Protein AF-A0A3D1PS94-F1 (afdb_monomer)

Mean predicted aligned error: 5.35 Å

pLDDT: mean 84.87, std 12.06, range [47.25, 96.56]

Solvent-accessible surface area (backbone atoms only — not comparable to full-atom values): 3910 Å² total; per-residue (Å²): 129,80,89,51,86,40,74,66,43,78,76,42,73,53,70,46,78,53,96,90,38,84,48,74,52,70,44,71,46,68,45,89,62,79,30,29,59,48,46,48,52,50,57,72,68,38,87,95,62,87,87,80,88,81,75,79,81,126

Secondary structure (DSSP, 8-state):
---SS---EEEEEEEEEETTEEEEEEEEEPPSSHHHHHHHHHHHHSTT----------

Sequence (58 aa):
AIECGALVSIVAADTRVVNGQTLGSMLLALPEGEGAAKALDYIKNYPGITYEEVGSNG

Structure (mmCIF, N/CA/C/O backbone):
data_AF-A0A3D1PS94-F1
#
_entry.id   AF-A0A3D1PS94-F1
#
loop_
_atom_site.group_PDB
_atom_site.id
_atom_site.type_symbol
_atom_site.label_atom_id
_atom_site.label_alt_id
_atom_site.label_comp_id
_atom_site.label_asym_id
_atom_site.label_entity_id
_atom_site.label_seq_id
_atom_site.pdbx_PDB_ins_code
_atom_site.Cartn_x
_atom_site.Cartn_y
_atom_site.Cartn_z
_atom_site.occupancy
_atom_site.B_iso_or_equiv
_atom_site.auth_seq_id
_atom_site.auth_comp_id
_atom_site.auth_asym_id
_atom_site.auth_atom_id
_atom_site.pdbx_PDB_model_num
ATOM 1 N N . ALA A 1 1 ? -4.534 -8.975 1.165 1.00 52.47 1 ALA A N 1
ATOM 2 C CA . ALA A 1 1 ? -5.369 -7.819 1.544 1.00 52.47 1 ALA A CA 1
ATOM 3 C C . ALA A 1 1 ? -4.845 -7.288 2.871 1.00 52.47 1 ALA A C 1
ATOM 5 O O . ALA A 1 1 ? -4.395 -8.105 3.665 1.00 52.47 1 ALA A O 1
ATOM 6 N N . ILE A 1 2 ? -4.842 -5.972 3.105 1.00 60.41 2 ILE A N 1
ATOM 7 C CA . ILE A 1 2 ? -4.561 -5.454 4.450 1.00 60.41 2 ILE A CA 1
ATOM 8 C C . ILE A 1 2 ? -5.819 -5.723 5.285 1.00 60.41 2 ILE A C 1
ATOM 10 O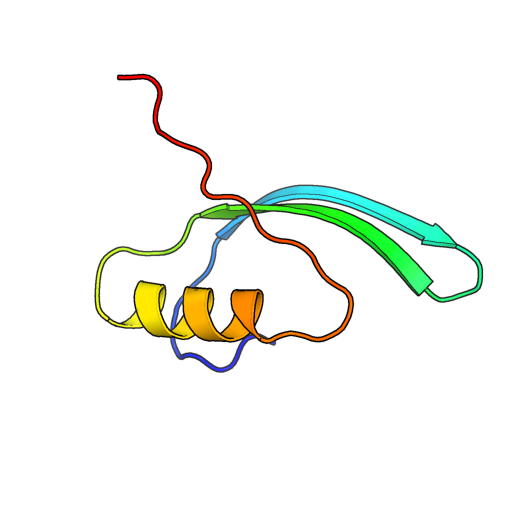 O . ILE A 1 2 ? -6.815 -5.017 5.162 1.00 60.41 2 ILE A O 1
ATOM 14 N N . GLU A 1 3 ? -5.809 -6.785 6.087 1.00 59.75 3 GLU A N 1
ATOM 15 C CA . GLU A 1 3 ? -6.916 -7.130 6.990 1.00 59.75 3 GLU A CA 1
ATOM 16 C C . GLU A 1 3 ? -6.831 -6.317 8.290 1.00 59.75 3 GLU A C 1
ATOM 18 O O . GLU A 1 3 ? -6.702 -6.851 9.385 1.00 59.75 3 GLU A O 1
ATOM 23 N N . CYS A 1 4 ? -6.875 -4.989 8.179 1.00 64.88 4 CYS A N 1
ATOM 24 C CA . CYS A 1 4 ? -6.925 -4.089 9.338 1.00 64.88 4 CYS A CA 1
ATOM 25 C C . CYS A 1 4 ? -8.330 -3.517 9.593 1.00 64.88 4 CYS A C 1
ATOM 27 O O . CYS A 1 4 ? -8.519 -2.759 10.544 1.00 64.88 4 CYS A O 1
ATOM 29 N N . GLY A 1 5 ? -9.313 -3.857 8.748 1.00 64.69 5 GLY A N 1
ATOM 30 C CA . GLY A 1 5 ? -10.653 -3.259 8.770 1.00 64.69 5 GLY A CA 1
ATOM 31 C C . GLY A 1 5 ? -10.691 -1.802 8.291 1.00 64.69 5 GLY A C 1
ATOM 32 O O . GLY A 1 5 ? -11.735 -1.165 8.383 1.00 64.69 5 GLY A O 1
ATOM 33 N N . ALA A 1 6 ? -9.576 -1.272 7.775 1.00 69.94 6 ALA A N 1
ATOM 34 C CA . ALA A 1 6 ? -9.490 0.071 7.217 1.00 69.94 6 ALA A CA 1
ATOM 35 C C . ALA A 1 6 ? -9.584 0.019 5.688 1.00 69.94 6 ALA A C 1
ATOM 37 O O . ALA A 1 6 ? -8.824 -0.694 5.030 1.00 69.94 6 ALA A O 1
ATOM 38 N N . LEU A 1 7 ? -10.506 0.793 5.116 1.00 76.12 7 LEU A N 1
ATOM 39 C CA . LEU A 1 7 ? -10.578 0.999 3.672 1.00 76.12 7 LEU A CA 1
ATOM 40 C C . LEU A 1 7 ? -9.462 1.956 3.250 1.00 76.12 7 LEU A C 1
ATOM 42 O O . LEU A 1 7 ? -9.591 3.166 3.398 1.00 76.12 7 LEU A O 1
ATOM 46 N N . VAL A 1 8 ? -8.357 1.401 2.757 1.00 82.94 8 VAL A N 1
ATOM 47 C CA . VAL A 1 8 ? -7.233 2.173 2.213 1.00 82.94 8 VAL A CA 1
ATOM 48 C C . VAL A 1 8 ? -7.454 2.415 0.723 1.00 82.94 8 VAL A C 1
ATOM 50 O O . VAL A 1 8 ? -7.731 1.476 -0.026 1.00 82.94 8 VAL A O 1
ATOM 53 N N . SER A 1 9 ? -7.290 3.661 0.288 1.00 87.75 9 SER A N 1
ATOM 54 C CA . SER A 1 9 ? -7.395 4.038 -1.124 1.00 87.75 9 SER A CA 1
ATOM 55 C C . SER A 1 9 ? -6.013 4.104 -1.768 1.00 87.75 9 SER A C 1
ATOM 57 O O . SER A 1 9 ? -5.107 4.744 -1.237 1.00 87.75 9 SER A O 1
ATOM 59 N N . ILE A 1 10 ? -5.855 3.484 -2.939 1.00 90.94 10 ILE A N 1
ATOM 60 C CA . ILE A 1 10 ? -4.664 3.659 -3.781 1.00 90.94 10 ILE A CA 1
ATOM 61 C C . ILE A 1 10 ? -4.856 4.949 -4.577 1.00 90.94 10 ILE A C 1
ATOM 63 O O . ILE A 1 10 ? -5.696 5.005 -5.473 1.00 90.94 10 ILE A O 1
ATOM 67 N N . VAL A 1 11 ? -4.092 5.985 -4.239 1.00 92.81 11 VAL A N 1
ATOM 68 C CA . VAL A 1 11 ? -4.123 7.282 -4.934 1.00 92.81 11 VAL A CA 1
ATOM 69 C C . VAL A 1 11 ? -3.267 7.225 -6.195 1.00 92.81 11 VAL A C 1
ATOM 71 O O . VAL A 1 11 ? -3.661 7.715 -7.249 1.00 92.81 11 VAL A O 1
A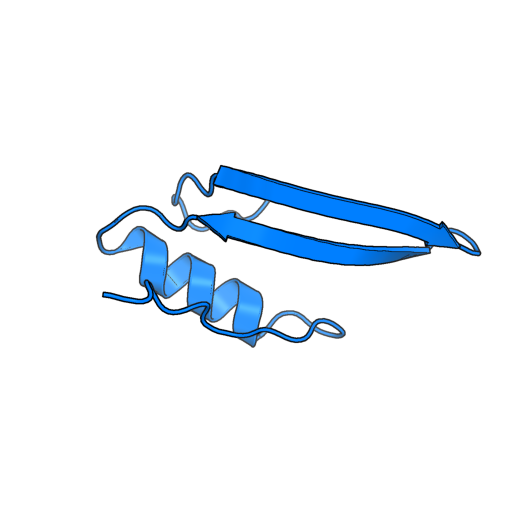TOM 74 N N . ALA A 1 12 ? -2.100 6.593 -6.0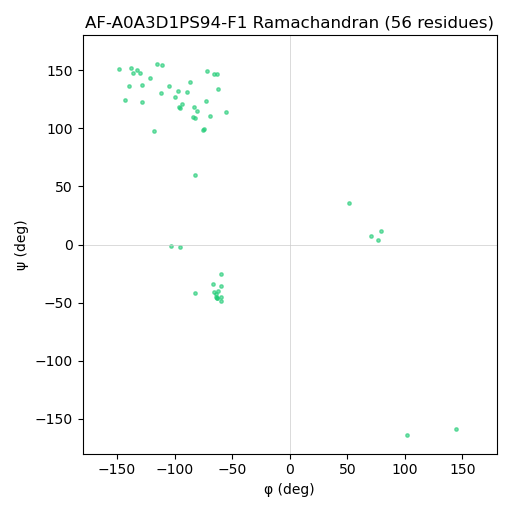89 1.00 94.19 12 ALA A N 1
ATOM 75 C CA . ALA A 1 12 ? -1.211 6.328 -7.207 1.00 94.19 12 ALA A CA 1
ATOM 76 C C . ALA A 1 12 ? -0.449 5.027 -6.962 1.00 94.19 12 ALA A C 1
ATOM 78 O O . ALA A 1 12 ? -0.171 4.659 -5.820 1.00 94.19 12 ALA A O 1
ATOM 79 N N . ALA A 1 13 ? -0.084 4.342 -8.035 1.00 95.62 13 ALA A N 1
ATOM 80 C CA . ALA A 1 13 ? 0.813 3.204 -7.983 1.00 95.62 13 ALA A CA 1
ATOM 81 C C . ALA A 1 13 ? 1.698 3.231 -9.224 1.00 95.62 13 ALA A C 1
ATOM 83 O O . ALA A 1 13 ? 1.193 3.243 -10.345 1.00 95.62 13 ALA A O 1
ATOM 84 N N . ASP A 1 14 ? 3.006 3.222 -9.009 1.00 96.38 14 ASP A N 1
ATOM 85 C CA . ASP A 1 14 ? 3.994 2.977 -10.049 1.00 96.38 14 ASP A CA 1
ATOM 86 C C . ASP A 1 14 ? 4.739 1.707 -9.664 1.00 96.38 14 ASP A C 1
ATOM 88 O O . ASP A 1 14 ? 5.607 1.709 -8.790 1.00 96.38 14 ASP A O 1
ATOM 92 N N . THR A 1 15 ? 4.317 0.589 -10.247 1.00 95.31 15 THR A N 1
ATOM 93 C CA . THR A 1 15 ? 4.879 -0.725 -9.942 1.00 95.31 15 THR A CA 1
ATOM 94 C C . THR A 1 15 ? 5.187 -1.484 -11.216 1.00 95.31 15 THR A C 1
ATOM 96 O O . THR A 1 15 ? 4.524 -1.329 -12.242 1.00 95.31 15 THR A O 1
ATOM 99 N N . ARG A 1 16 ? 6.196 -2.347 -11.140 1.00 96.56 16 ARG A N 1
ATOM 100 C CA . ARG A 1 16 ? 6.588 -3.258 -12.211 1.00 96.56 16 ARG A CA 1
ATOM 101 C C . ARG A 1 16 ? 6.921 -4.629 -11.650 1.00 96.56 16 ARG A C 1
ATOM 103 O O . ARG A 1 16 ? 7.393 -4.752 -10.521 1.00 96.56 16 ARG A O 1
ATOM 110 N N . VAL A 1 17 ? 6.733 -5.652 -12.473 1.00 96.06 17 VAL A N 1
ATOM 111 C CA . VAL A 1 17 ? 7.159 -7.015 -12.152 1.00 96.06 17 VAL A CA 1
ATOM 112 C C . VAL A 1 17 ? 8.554 -7.241 -12.728 1.00 96.06 17 VAL A C 1
ATOM 114 O O . VAL A 1 17 ? 8.757 -7.124 -13.934 1.00 96.06 17 VAL A O 1
ATOM 117 N N . VAL A 1 18 ? 9.521 -7.564 -11.870 1.00 95.38 18 VAL A N 1
ATOM 118 C CA . VAL A 1 18 ? 10.906 -7.892 -12.238 1.00 95.38 18 VAL A CA 1
ATOM 119 C C . VAL A 1 18 ? 11.262 -9.220 -11.587 1.00 95.38 18 VAL A C 1
ATOM 121 O O . VAL A 1 18 ? 11.163 -9.351 -10.373 1.00 95.38 18 VAL A O 1
ATOM 124 N N . ASN A 1 19 ? 11.657 -10.219 -12.381 1.00 94.50 19 ASN A N 1
ATOM 125 C CA . ASN A 1 19 ? 12.005 -11.561 -11.887 1.00 94.50 19 ASN A CA 1
ATOM 126 C C . ASN A 1 19 ? 10.924 -12.189 -10.978 1.00 94.50 19 ASN A C 1
ATOM 128 O O . ASN A 1 19 ? 11.236 -12.857 -9.998 1.00 94.50 19 ASN A O 1
ATOM 132 N N . GLY A 1 20 ? 9.643 -11.942 -11.275 1.00 94.12 20 GLY A N 1
ATOM 133 C CA . GLY A 1 20 ? 8.517 -12.429 -10.466 1.00 94.12 20 GLY A CA 1
ATOM 134 C C . GLY A 1 20 ? 8.264 -11.652 -9.167 1.00 94.12 20 GLY A C 1
ATOM 135 O O . GLY A 1 20 ? 7.364 -12.019 -8.418 1.00 94.12 20 GLY A O 1
ATOM 136 N N . GLN A 1 21 ? 9.012 -10.577 -8.902 1.00 91.38 21 GLN A N 1
ATOM 137 C CA . GLN A 1 21 ? 8.814 -9.687 -7.758 1.00 91.38 21 GLN A CA 1
ATOM 138 C C . GLN A 1 21 ? 8.164 -8.374 -8.202 1.00 91.38 21 GLN A C 1
ATOM 140 O O . GLN A 1 21 ? 8.571 -7.780 -9.200 1.00 91.38 21 GLN A O 1
ATOM 145 N N . THR A 1 22 ? 7.179 -7.897 -7.443 1.00 92.50 22 THR A N 1
ATOM 146 C CA . THR A 1 22 ? 6.595 -6.565 -7.645 1.00 92.50 22 THR A CA 1
ATOM 147 C C . THR A 1 22 ? 7.464 -5.527 -6.948 1.00 92.50 22 THR A C 1
ATOM 149 O O . THR A 1 22 ? 7.624 -5.571 -5.730 1.00 92.50 22 THR A O 1
ATOM 152 N N . LEU A 1 23 ? 8.016 -4.595 -7.720 1.00 94.19 23 LEU A N 1
AT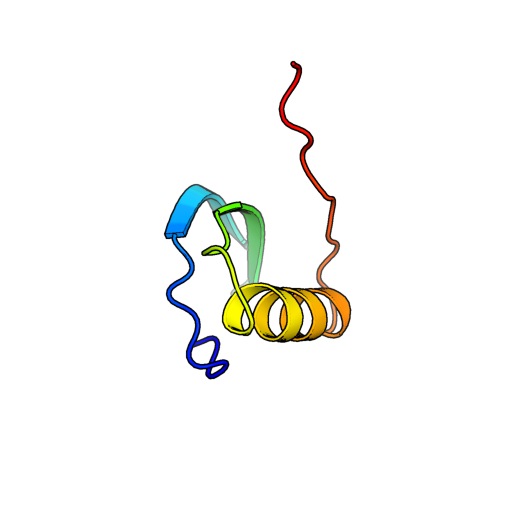OM 153 C CA . LEU A 1 23 ? 8.853 -3.498 -7.241 1.00 94.19 23 LEU A CA 1
ATOM 154 C C . LEU A 1 23 ? 8.227 -2.166 -7.641 1.00 94.19 23 LEU A C 1
ATOM 156 O O . LEU A 1 23 ? 7.699 -2.044 -8.746 1.00 94.19 23 LEU A O 1
ATOM 160 N N . GLY A 1 24 ? 8.338 -1.162 -6.779 1.00 94.88 24 GLY A N 1
ATOM 161 C CA . GLY A 1 24 ? 7.856 0.184 -7.062 1.00 94.88 24 GLY A CA 1
ATOM 162 C C . GLY A 1 24 ? 7.302 0.870 -5.825 1.00 94.88 24 GLY A C 1
ATOM 163 O O . GLY A 1 24 ? 7.611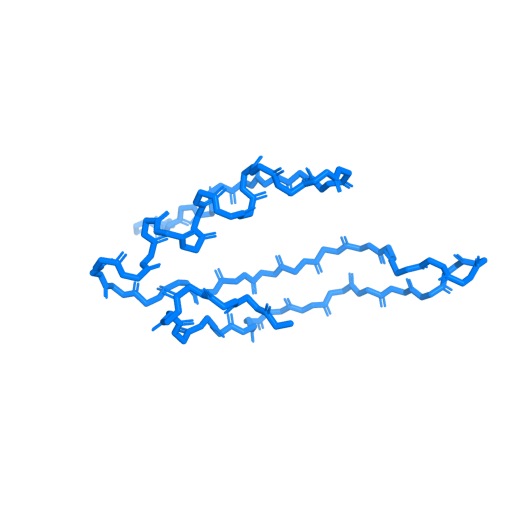 0.480 -4.698 1.00 94.88 24 GLY A O 1
ATOM 164 N N . SER A 1 25 ? 6.473 1.879 -6.053 1.00 95.00 25 SER A N 1
ATOM 165 C CA . SER A 1 25 ? 5.915 2.729 -5.007 1.00 95.00 25 SER A CA 1
ATOM 166 C C . SER A 1 25 ? 4.404 2.850 -5.162 1.00 95.00 25 SER A C 1
ATOM 168 O O . SER A 1 25 ? 3.863 2.834 -6.268 1.00 95.00 25 SER A O 1
ATOM 170 N N . MET A 1 26 ? 3.713 2.982 -4.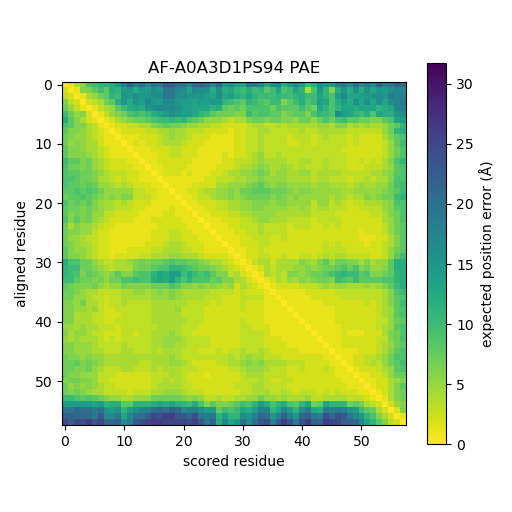035 1.00 94.69 26 MET A N 1
ATOM 171 C CA . MET A 1 26 ? 2.285 3.278 -3.989 1.00 94.69 26 MET A CA 1
ATOM 172 C C . MET A 1 26 ? 2.063 4.477 -3.075 1.00 94.69 26 MET A C 1
ATOM 174 O O . MET A 1 26 ? 2.652 4.547 -1.998 1.00 94.69 26 MET A O 1
ATOM 178 N N . LEU A 1 27 ? 1.194 5.392 -3.493 1.00 93.75 27 LEU A N 1
ATOM 179 C CA . LEU A 1 27 ? 0.654 6.447 -2.650 1.00 93.75 27 LEU A CA 1
ATOM 180 C C . LEU A 1 27 ? -0.695 5.978 -2.112 1.00 93.75 27 LEU A C 1
ATOM 182 O O . LEU A 1 27 ? -1.620 5.706 -2.883 1.00 93.75 27 LEU A O 1
ATOM 186 N N . LEU A 1 28 ? -0.788 5.875 -0.791 1.00 91.44 28 LEU A N 1
ATOM 187 C CA . LEU A 1 28 ? -1.966 5.379 -0.094 1.00 91.44 28 LEU A CA 1
ATOM 188 C C . LEU A 1 28 ? -2.620 6.513 0.692 1.00 91.44 28 LEU A C 1
ATOM 190 O O . LEU A 1 28 ? -1.951 7.194 1.465 1.00 91.44 28 LEU A O 1
ATOM 194 N N . ALA A 1 29 ? -3.929 6.680 0.528 1.00 89.56 29 ALA A N 1
ATOM 195 C CA . ALA A 1 29 ? -4.737 7.509 1.411 1.00 89.56 29 ALA A CA 1
ATOM 196 C C . ALA A 1 29 ? -5.376 6.614 2.475 1.00 89.56 29 ALA A C 1
ATOM 198 O O . ALA A 1 29 ? -6.144 5.697 2.160 1.00 89.56 29 ALA A O 1
ATOM 199 N N . LEU A 1 30 ? -5.026 6.873 3.734 1.00 86.88 30 LEU A N 1
ATOM 200 C CA . LEU A 1 30 ? -5.603 6.189 4.885 1.00 86.88 30 LEU A CA 1
ATOM 201 C C . LEU A 1 30 ? -6.891 6.908 5.325 1.00 86.88 30 LEU A C 1
ATOM 203 O O . LEU A 1 30 ? -6.928 8.139 5.307 1.00 86.88 30 LEU A O 1
ATOM 207 N N . PRO A 1 31 ? -7.944 6.169 5.715 1.00 78.81 31 PRO A N 1
ATOM 208 C CA . PRO A 1 31 ? -9.173 6.770 6.220 1.00 78.81 31 PRO A CA 1
ATOM 209 C C . PRO A 1 31 ? -8.939 7.360 7.613 1.00 78.81 31 PRO A C 1
ATOM 211 O O . PRO A 1 31 ? -8.156 6.818 8.389 1.00 78.81 31 PRO A O 1
ATOM 214 N N . GLU A 1 32 ? -9.645 8.428 7.970 1.00 79.31 32 GLU A N 1
ATOM 215 C CA . GLU A 1 32 ? -9.574 8.981 9.326 1.00 79.31 32 GLU A CA 1
ATOM 216 C C . GLU A 1 32 ? -10.094 7.978 10.380 1.00 79.31 32 GLU A C 1
ATOM 218 O O . GLU A 1 32 ? -11.015 7.198 10.126 1.00 79.31 32 GLU A O 1
ATOM 223 N N . GLY A 1 33 ? -9.510 8.005 11.584 1.00 78.56 33 GLY A N 1
ATOM 224 C CA . GLY A 1 33 ? -9.955 7.207 12.736 1.00 78.56 33 GLY A CA 1
ATOM 225 C C . GLY A 1 33 ? -9.123 5.951 13.029 1.00 78.56 33 GLY A C 1
ATOM 226 O O . GLY A 1 33 ? -7.991 5.801 12.574 1.00 78.56 33 GLY A O 1
ATOM 227 N N . GLU A 1 34 ? -9.675 5.034 13.833 1.00 74.06 34 GLU A N 1
ATOM 228 C CA . GLU A 1 34 ? -8.936 3.885 14.400 1.00 74.06 34 GLU A CA 1
ATOM 229 C C . GLU A 1 34 ? -8.328 2.939 13.349 1.00 74.06 34 GLU A C 1
ATOM 231 O O . GLU A 1 34 ? -7.332 2.261 13.614 1.00 74.06 34 GLU A O 1
ATOM 236 N N . GLY A 1 35 ? -8.906 2.894 12.146 1.00 80.12 35 GLY A N 1
ATOM 237 C CA . GLY A 1 35 ? -8.393 2.092 11.038 1.00 80.12 35 GLY A CA 1
ATOM 238 C C . GLY A 1 35 ? -7.041 2.582 10.506 1.00 80.12 35 GLY A C 1
ATOM 239 O O . GLY A 1 35 ? -6.208 1.753 10.136 1.00 80.12 35 GLY A O 1
ATOM 240 N N . ALA A 1 36 ? -6.787 3.898 10.514 1.00 83.50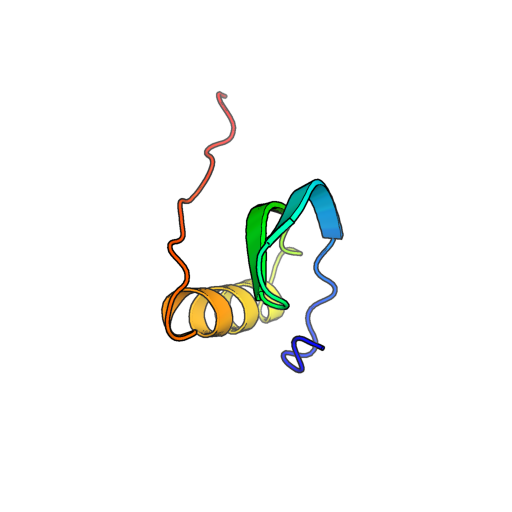 36 ALA A N 1
ATOM 241 C CA . ALA A 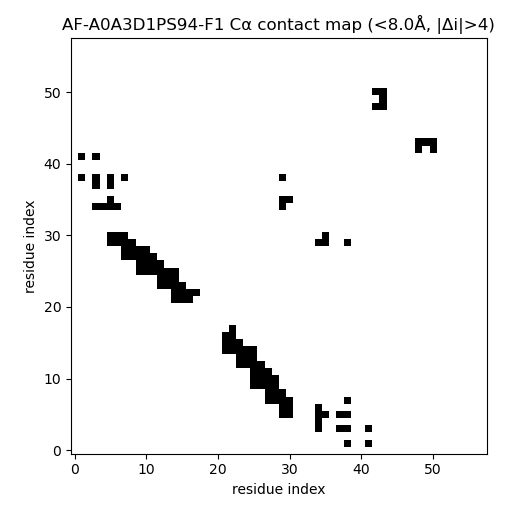1 36 ? -5.530 4.466 10.019 1.00 83.50 36 ALA A CA 1
ATOM 242 C C . ALA A 1 36 ? -4.327 3.992 10.829 1.00 83.50 36 ALA A C 1
ATOM 244 O O . ALA A 1 36 ? -3.340 3.564 10.239 1.00 83.50 36 ALA A O 1
ATOM 245 N N . ALA A 1 37 ? -4.415 4.012 12.162 1.00 85.94 37 ALA A N 1
ATOM 246 C CA . ALA A 1 37 ? -3.312 3.586 13.023 1.00 85.94 37 ALA A CA 1
ATOM 247 C C . ALA A 1 37 ? -2.933 2.118 12.767 1.00 85.94 37 ALA A C 1
ATOM 249 O O . ALA A 1 37 ? -1.764 1.804 12.565 1.00 85.94 37 ALA A O 1
ATOM 250 N N . LYS A 1 38 ? -3.929 1.226 12.662 1.00 85.62 38 LYS A N 1
ATOM 251 C CA . LYS A 1 38 ? -3.698 -0.199 12.366 1.00 85.62 38 LYS A CA 1
ATOM 252 C C . LYS A 1 38 ? -3.120 -0.424 10.969 1.00 85.62 38 LYS A C 1
ATOM 254 O O . LYS A 1 38 ? -2.241 -1.265 10.797 1.00 85.62 38 LYS A O 1
ATOM 259 N N . ALA A 1 39 ? -3.615 0.302 9.965 1.00 86.38 39 ALA A N 1
ATOM 260 C CA . ALA A 1 39 ? -3.080 0.232 8.607 1.00 86.38 39 ALA A CA 1
ATOM 261 C C . ALA A 1 39 ? -1.627 0.731 8.551 1.00 86.38 39 ALA A C 1
ATOM 263 O O . ALA A 1 39 ? -0.781 0.098 7.922 1.00 86.38 39 ALA A O 1
ATOM 264 N N . LEU A 1 40 ? -1.332 1.826 9.251 1.00 88.38 40 LEU A N 1
ATOM 265 C CA . LEU A 1 40 ? 0.002 2.403 9.346 1.00 88.38 40 LEU A CA 1
ATOM 266 C C . LEU A 1 40 ? 0.979 1.457 10.051 1.00 88.38 40 LEU A C 1
ATOM 268 O O . LEU A 1 40 ? 2.077 1.230 9.547 1.00 88.38 40 LEU A O 1
ATOM 272 N N . ASP A 1 41 ? 0.572 0.861 11.171 1.00 89.31 41 ASP A N 1
ATOM 273 C CA . ASP A 1 41 ? 1.378 -0.128 11.889 1.00 89.31 41 ASP A CA 1
ATOM 274 C C . ASP A 1 41 ? 1.649 -1.366 11.031 1.00 89.31 41 ASP A C 1
ATOM 276 O O . ASP A 1 41 ? 2.770 -1.877 11.026 1.00 89.31 41 ASP A O 1
ATOM 280 N N . TYR A 1 42 ? 0.661 -1.829 10.261 1.00 88.19 42 TYR A N 1
ATOM 281 C CA . TYR A 1 42 ? 0.863 -2.921 9.310 1.00 88.19 42 TYR A CA 1
ATOM 282 C C . TYR A 1 42 ? 1.925 -2.564 8.262 1.00 88.19 42 TYR A C 1
ATOM 284 O O . TYR A 1 42 ? 2.848 -3.344 8.041 1.00 88.19 42 TYR A O 1
ATOM 292 N N . ILE A 1 43 ? 1.829 -1.380 7.647 1.00 90.31 43 ILE A N 1
ATOM 293 C CA . ILE A 1 43 ? 2.774 -0.920 6.619 1.00 90.31 43 ILE A CA 1
ATOM 294 C C . ILE A 1 43 ? 4.186 -0.772 7.205 1.00 90.31 43 ILE A C 1
ATOM 296 O O . ILE A 1 43 ? 5.144 -1.269 6.618 1.00 90.31 43 ILE A O 1
ATOM 300 N N . LYS A 1 44 ? 4.322 -0.151 8.384 1.00 90.88 44 LYS A N 1
ATOM 301 C CA . LYS A 1 44 ? 5.615 0.057 9.064 1.00 90.88 44 LYS A CA 1
ATOM 302 C C . LYS A 1 44 ? 6.338 -1.249 9.390 1.00 90.88 44 LYS A C 1
ATOM 304 O O . LYS A 1 44 ? 7.563 -1.289 9.347 1.00 90.88 44 LYS A O 1
ATOM 309 N N . ASN A 1 45 ? 5.590 -2.295 9.735 1.00 91.56 45 ASN A N 1
ATOM 310 C CA . ASN A 1 45 ? 6.153 -3.582 10.141 1.00 91.56 45 ASN A CA 1
ATOM 311 C C . ASN A 1 45 ? 6.250 -4.598 8.995 1.00 91.56 45 ASN A C 1
ATOM 313 O O . ASN A 1 45 ? 6.731 -5.712 9.211 1.00 91.56 45 ASN A O 1
ATOM 317 N N . TYR A 1 46 ? 5.794 -4.256 7.787 1.00 90.25 46 TYR A N 1
ATOM 318 C CA . TYR A 1 46 ? 5.814 -5.194 6.674 1.00 90.25 46 TYR A CA 1
ATOM 319 C C . TYR A 1 46 ? 7.255 -5.389 6.160 1.00 90.25 46 TYR A C 1
ATOM 321 O O . TYR A 1 46 ? 7.917 -4.416 5.787 1.00 90.25 46 TYR A O 1
ATOM 329 N N . PRO A 1 47 ? 7.778 -6.628 6.112 1.00 90.81 47 PRO A N 1
ATOM 330 C CA . PRO A 1 47 ? 9.158 -6.864 5.705 1.00 90.81 47 PRO A CA 1
ATOM 331 C C . PRO A 1 47 ? 9.430 -6.429 4.262 1.00 90.81 47 PRO A C 1
ATOM 333 O O . PRO A 1 47 ? 8.694 -6.782 3.341 1.00 90.81 47 PRO A O 1
ATOM 336 N N . GLY A 1 48 ? 10.542 -5.723 4.056 1.00 89.62 48 GLY A N 1
ATOM 337 C CA . GLY A 1 48 ? 11.045 -5.399 2.719 1.00 89.62 48 GLY A CA 1
ATOM 338 C C . GLY A 1 48 ? 10.349 -4.232 2.017 1.00 89.62 48 GLY A C 1
ATOM 339 O O . GLY A 1 48 ? 10.599 -4.033 0.830 1.00 89.62 48 GLY A O 1
ATOM 340 N N . ILE A 1 49 ? 9.519 -3.454 2.719 1.00 91.19 49 ILE A N 1
ATOM 341 C CA . ILE A 1 49 ? 9.009 -2.172 2.217 1.00 91.19 49 ILE A CA 1
ATOM 342 C C . ILE A 1 49 ? 9.511 -1.015 3.079 1.00 91.19 49 ILE A C 1
ATOM 344 O O . ILE A 1 49 ? 9.838 -1.179 4.252 1.00 91.19 49 ILE A O 1
ATOM 348 N N . THR A 1 50 ? 9.564 0.166 2.479 1.00 93.12 50 THR A N 1
ATOM 349 C CA . THR A 1 50 ? 9.814 1.432 3.169 1.00 93.12 50 THR A CA 1
ATOM 350 C C . THR A 1 50 ? 8.547 2.274 3.146 1.00 93.12 50 THR A C 1
ATOM 352 O O . THR A 1 50 ? 7.718 2.128 2.247 1.00 93.12 50 THR A O 1
ATOM 355 N N . TYR A 1 51 ? 8.409 3.174 4.114 1.00 92.94 51 TYR A N 1
ATOM 356 C CA . TYR A 1 51 ? 7.247 4.044 4.245 1.00 92.94 51 TYR A CA 1
ATOM 357 C C . TYR A 1 51 ? 7.662 5.479 4.574 1.00 92.94 51 TYR A C 1
ATOM 359 O O . TYR A 1 51 ? 8.640 5.697 5.288 1.00 92.94 51 TYR A O 1
ATOM 367 N N . GLU A 1 52 ? 6.876 6.430 4.078 1.00 92.56 52 GLU A N 1
ATOM 368 C CA . GLU A 1 52 ? 7.011 7.870 4.280 1.00 92.56 52 GLU A CA 1
ATOM 369 C C . GLU A 1 52 ? 5.616 8.479 4.477 1.00 92.56 52 GLU A C 1
ATOM 371 O O . GLU A 1 52 ? 4.684 8.147 3.741 1.00 92.56 52 GLU A O 1
ATOM 376 N N . GLU A 1 53 ? 5.473 9.385 5.451 1.00 89.69 53 GLU A N 1
ATOM 377 C CA . GLU A 1 53 ? 4.276 10.222 5.573 1.00 89.69 53 GLU A CA 1
ATOM 378 C C . GLU A 1 53 ? 4.373 11.387 4.588 1.00 89.69 53 GLU A C 1
ATOM 380 O O . GLU A 1 53 ? 5.232 12.259 4.729 1.00 89.69 53 GLU A O 1
ATOM 385 N N . VAL A 1 54 ? 3.474 11.424 3.605 1.00 87.38 54 VAL A N 1
ATOM 386 C CA . VAL A 1 54 ? 3.363 12.565 2.693 1.00 87.38 54 VAL A CA 1
ATOM 387 C C . VAL A 1 54 ? 2.490 13.621 3.362 1.00 87.38 54 VAL A C 1
ATOM 389 O O . VAL A 1 54 ? 1.286 13.431 3.532 1.00 87.38 54 VAL A O 1
ATOM 392 N N . GLY A 1 55 ? 3.101 14.731 3.774 1.00 78.50 55 GLY A N 1
ATOM 393 C CA . GLY A 1 55 ? 2.371 15.856 4.349 1.00 78.50 55 GLY A CA 1
ATOM 394 C C . GLY A 1 55 ? 1.443 16.514 3.327 1.00 78.50 55 GLY A C 1
ATOM 395 O O . GLY A 1 55 ? 1.768 16.611 2.142 1.00 78.50 55 GLY A O 1
ATOM 396 N N . SER A 1 56 ? 0.302 17.030 3.791 1.00 65.06 56 SER A N 1
ATOM 397 C CA . SER A 1 56 ? -0.402 18.059 3.032 1.00 65.06 56 SER A CA 1
ATOM 398 C C . SER A 1 56 ? 0.470 19.305 3.113 1.00 65.06 56 SER A C 1
ATOM 400 O O . SER A 1 56 ? 0.626 19.872 4.193 1.00 65.06 56 SER A O 1
ATOM 402 N N . ASN A 1 57 ? 1.082 19.720 2.004 1.00 58.31 57 ASN A N 1
ATOM 403 C CA . ASN A 1 57 ? 1.538 21.102 1.915 1.00 58.31 57 ASN A CA 1
ATOM 404 C C . ASN A 1 57 ? 0.291 21.957 2.192 1.00 58.31 57 ASN A C 1
ATOM 406 O O . ASN A 1 57 ? -0.701 21.811 1.477 1.00 58.31 57 ASN A O 1
ATOM 410 N N . GLY A 1 58 ? 0.299 22.687 3.312 1.00 47.25 58 GLY A N 1
ATOM 411 C CA 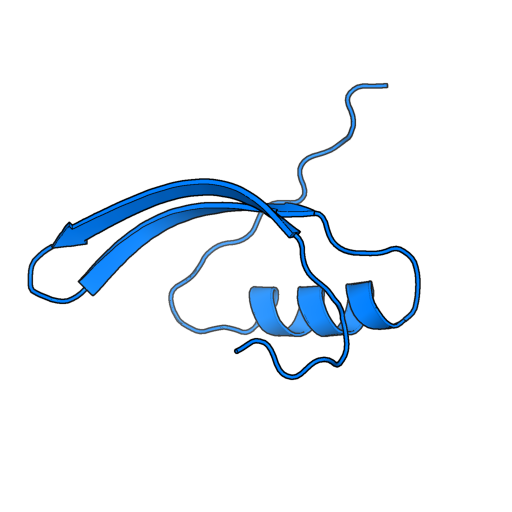. GLY A 1 58 ? -0.811 23.545 3.731 1.00 47.25 58 GLY A CA 1
ATOM 412 C C . GLY A 1 58 ? -1.183 24.581 2.683 1.00 47.25 58 GLY A C 1
ATOM 413 O O . GLY A 1 58 ? -0.309 24.932 1.857 1.00 47.25 58 GLY A O 1
#

Foldseek 3Di:
DLPLPWDKDFPDWDWDQDPNDIDGDTDIDTDDDPSRVSSVVCQVPPPPDDDDDDDDPD

Radius of gyration: 12.49 Å; Cα contacts (8 Å, |Δi|>4): 62; chains: 1; bounding box: 23×36×27 Å

Nearest PDB structures (foldseek):
  2qsw-assembly1_A-2  TM=7.506E-01  e=1.125E-01  Enterococcus faecalis V583
  6cvl-assembly1_D  TM=8.386E-01  e=7.987E-01  Escherichia coli K-12
  8tdh-assembly1_B  TM=3.524E-01  e=1.923E+00  Alistipes
  7qfu-assembly1_A  TM=2.644E-01  e=7.430E+00  Enterococcus faecalis